Protein AF-A0A7S4PKF8-F1 (afdb_monomer)

Organism: NCBI:txid180227

Structure (mmCIF, N/CA/C/O backbone):
data_AF-A0A7S4PKF8-F1
#
_entry.id   AF-A0A7S4PKF8-F1
#
loop_
_atom_site.group_PDB
_atom_site.id
_atom_site.type_symbol
_atom_site.label_atom_id
_atom_site.label_alt_id
_atom_site.label_comp_id
_atom_site.label_asym_id
_atom_site.label_entity_id
_atom_site.label_seq_id
_atom_site.pdbx_PDB_ins_code
_atom_site.Cartn_x
_atom_site.Cartn_y
_atom_site.Cartn_z
_atom_site.occupancy
_atom_site.B_iso_or_equiv
_atom_site.auth_seq_id
_atom_site.auth_comp_id
_atom_site.auth_asym_id
_atom_site.auth_atom_id
_atom_site.pdbx_PDB_model_num
ATOM 1 N N . ASP A 1 1 ? 16.180 14.930 3.483 1.00 62.41 1 ASP A N 1
ATOM 2 C CA . ASP A 1 1 ? 16.101 14.355 4.836 1.00 62.41 1 ASP A CA 1
ATOM 3 C C . ASP A 1 1 ? 14.823 14.693 5.573 1.00 62.41 1 ASP A C 1
ATOM 5 O O . ASP A 1 1 ? 14.009 13.795 5.705 1.00 62.41 1 ASP A O 1
ATOM 9 N N . TYR A 1 2 ? 14.577 15.943 5.975 1.00 65.25 2 TYR A N 1
ATOM 10 C CA . TYR A 1 2 ? 13.388 16.282 6.779 1.00 65.25 2 TYR A CA 1
ATOM 11 C C . TYR A 1 2 ? 12.045 15.892 6.128 1.00 65.25 2 TYR A C 1
ATOM 13 O O . TYR A 1 2 ? 11.176 15.323 6.783 1.00 65.25 2 TYR A O 1
ATOM 21 N N . ASP A 1 3 ? 11.897 16.124 4.821 1.00 76.06 3 ASP A N 1
ATOM 22 C CA . ASP A 1 3 ? 10.663 15.783 4.098 1.00 76.06 3 ASP A CA 1
ATOM 23 C C . ASP A 1 3 ? 10.449 14.265 3.973 1.00 76.06 3 ASP A C 1
ATOM 25 O O . ASP A 1 3 ? 9.316 13.791 3.976 1.00 76.06 3 ASP A O 1
ATOM 29 N N . GLN A 1 4 ? 11.532 13.484 3.914 1.00 77.50 4 GLN A N 1
ATOM 30 C CA . GLN A 1 4 ? 11.460 12.026 3.813 1.00 77.50 4 GLN A CA 1
ATOM 31 C C . GLN A 1 4 ? 11.075 11.391 5.154 1.00 77.50 4 GLN A C 1
ATOM 33 O O . GLN A 1 4 ? 10.201 10.529 5.191 1.00 77.50 4 GLN A O 1
ATOM 38 N N . GLU A 1 5 ? 11.642 11.882 6.259 1.00 82.88 5 GLU A N 1
ATOM 39 C CA . GLU A 1 5 ? 11.268 11.463 7.616 1.00 82.88 5 GLU A CA 1
ATOM 40 C C . GLU A 1 5 ? 9.790 11.774 7.920 1.00 82.88 5 GLU A C 1
ATOM 42 O O . GLU A 1 5 ? 9.074 10.962 8.511 1.00 82.88 5 GLU A O 1
ATOM 47 N N . MET A 1 6 ? 9.298 12.933 7.467 1.00 79.56 6 MET A N 1
ATOM 48 C CA . MET A 1 6 ? 7.886 13.296 7.603 1.00 79.56 6 MET A CA 1
ATOM 49 C C . MET A 1 6 ? 6.966 12.373 6.796 1.00 79.56 6 MET A C 1
ATOM 51 O O . MET A 1 6 ? 5.952 11.920 7.329 1.00 79.56 6 MET A O 1
ATOM 55 N N . MET A 1 7 ? 7.330 12.036 5.555 1.00 79.19 7 MET A N 1
ATOM 56 C CA . MET A 1 7 ? 6.561 11.094 4.734 1.00 79.19 7 MET A CA 1
ATOM 57 C C . MET A 1 7 ? 6.523 9.685 5.341 1.00 79.19 7 MET A C 1
ATOM 59 O O . MET A 1 7 ? 5.457 9.073 5.388 1.00 79.19 7 MET A O 1
ATOM 63 N N . GLU A 1 8 ? 7.642 9.179 5.863 1.00 84.19 8 GLU A N 1
ATOM 64 C CA . GLU A 1 8 ? 7.681 7.873 6.539 1.00 84.19 8 GLU A CA 1
ATOM 65 C C . GLU A 1 8 ? 6.794 7.846 7.787 1.00 84.19 8 GLU A C 1
ATOM 67 O O . GLU A 1 8 ? 6.072 6.875 8.032 1.00 84.19 8 GLU A O 1
ATOM 72 N N . LYS A 1 9 ? 6.789 8.935 8.561 1.00 88.25 9 LYS A N 1
ATOM 73 C CA . LYS A 1 9 ? 5.934 9.064 9.740 1.00 88.25 9 LYS A CA 1
ATOM 74 C C . LYS A 1 9 ? 4.448 9.102 9.376 1.00 88.25 9 LYS A C 1
ATOM 76 O O . LYS A 1 9 ? 3.648 8.448 10.049 1.00 88.25 9 LYS A O 1
ATOM 81 N N . GLU A 1 10 ? 4.068 9.851 8.340 1.00 88.44 10 GLU A N 1
ATOM 82 C CA . GLU A 1 10 ? 2.683 9.897 7.850 1.00 88.44 10 GLU A CA 1
ATOM 83 C C . GLU A 1 10 ? 2.232 8.529 7.319 1.00 88.44 10 GLU A C 1
ATOM 85 O O . GLU A 1 10 ? 1.174 8.037 7.721 1.00 88.44 10 GLU A O 1
ATOM 90 N N . GLY A 1 11 ? 3.061 7.870 6.503 1.00 88.88 11 GLY A N 1
ATOM 91 C CA . GLY A 1 11 ? 2.795 6.522 5.998 1.00 88.88 11 GLY A CA 1
ATOM 92 C C . GLY A 1 11 ? 2.641 5.493 7.122 1.00 88.88 11 GLY A C 1
ATOM 93 O O . GLY A 1 11 ? 1.665 4.740 7.152 1.00 88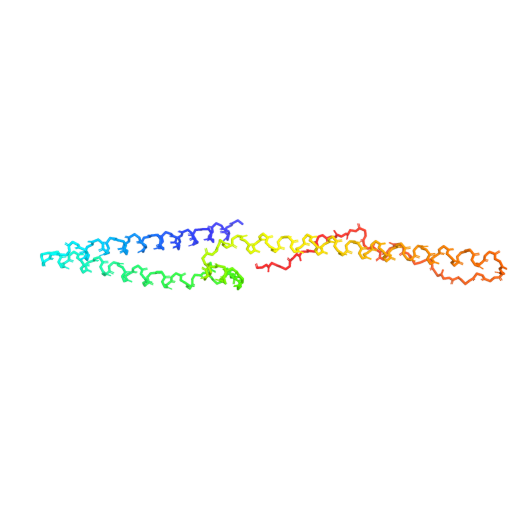.88 11 GLY A O 1
ATOM 94 N N . GLY A 1 12 ? 3.538 5.516 8.113 1.00 91.44 12 GLY A N 1
ATOM 95 C CA . GLY A 1 12 ? 3.454 4.652 9.291 1.00 91.44 12 GLY A CA 1
ATOM 96 C C . GLY A 1 12 ? 2.198 4.905 10.132 1.00 91.44 12 GLY A C 1
ATOM 97 O O . GLY A 1 12 ? 1.576 3.964 10.627 1.00 91.44 12 GLY A O 1
ATOM 98 N N . ALA A 1 13 ? 1.765 6.162 10.265 1.00 92.56 13 ALA A N 1
ATOM 99 C CA . ALA A 1 13 ? 0.527 6.495 10.964 1.00 92.56 13 ALA A CA 1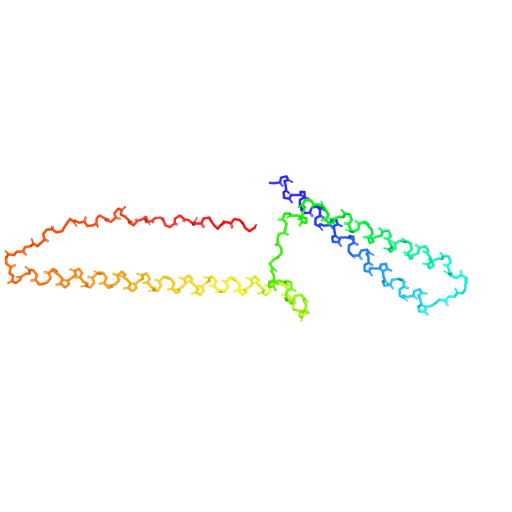
ATOM 100 C C . ALA A 1 13 ? -0.711 5.927 10.247 1.00 92.56 13 ALA A C 1
ATOM 102 O O . ALA A 1 13 ? -1.598 5.386 10.910 1.00 92.56 13 ALA A O 1
ATOM 103 N N . ILE A 1 14 ? -0.759 6.011 8.913 1.00 93.44 14 ILE A N 1
ATOM 104 C CA . ILE A 1 14 ? -1.837 5.424 8.102 1.00 93.44 14 ILE A CA 1
ATOM 105 C C . ILE A 1 14 ? -1.847 3.901 8.259 1.00 93.44 14 ILE A C 1
ATOM 107 O O . ILE A 1 14 ? -2.897 3.321 8.531 1.00 93.44 14 ILE A O 1
ATOM 111 N N . GLN A 1 15 ? -0.683 3.254 8.162 1.00 92.81 15 GLN A N 1
ATOM 112 C CA . GLN A 1 15 ? -0.560 1.805 8.328 1.00 92.81 15 GLN A CA 1
ATOM 113 C C . GLN A 1 15 ? -1.05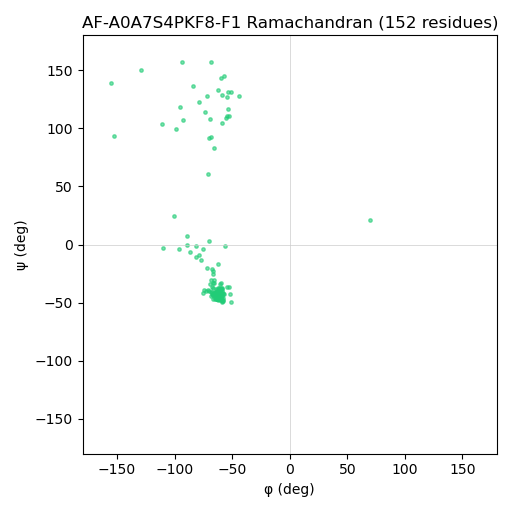2 1.344 9.706 1.00 92.81 15 GLN A C 1
ATOM 115 O O . GLN A 1 15 ? -1.819 0.384 9.798 1.00 92.81 15 GLN A O 1
ATOM 120 N N . ASN A 1 16 ? -0.671 2.053 10.771 1.00 95.19 16 ASN A N 1
ATOM 121 C CA . ASN A 1 16 ? -1.140 1.765 12.125 1.00 95.19 16 ASN A CA 1
ATOM 122 C C . ASN A 1 16 ? -2.659 1.935 12.248 1.00 95.19 16 ASN A C 1
ATOM 124 O O . ASN A 1 16 ? -3.317 1.112 12.878 1.00 95.19 16 ASN A O 1
ATOM 128 N N . GLN A 1 17 ? -3.230 2.969 11.624 1.00 95.19 17 GLN A N 1
ATOM 129 C CA . GLN A 1 17 ? -4.674 3.198 11.640 1.00 95.19 17 GLN A CA 1
ATOM 130 C C . GLN A 1 17 ? -5.438 2.088 10.900 1.00 95.19 17 GLN A C 1
ATOM 132 O O . GLN A 1 17 ? -6.450 1.610 11.412 1.00 95.19 17 GLN A O 1
ATOM 137 N N . ILE A 1 18 ? -4.941 1.635 9.742 1.00 95.69 18 ILE A N 1
ATOM 138 C CA . ILE A 1 18 ? -5.500 0.486 9.009 1.00 95.69 18 ILE A CA 1
ATOM 139 C C . ILE A 1 18 ? -5.400 -0.789 9.858 1.00 95.69 18 ILE A C 1
ATOM 141 O O . ILE A 1 18 ? -6.376 -1.528 9.967 1.00 95.69 18 ILE A O 1
ATOM 145 N N . GLY A 1 19 ? -4.256 -1.030 10.505 1.00 95.50 19 GLY A N 1
ATOM 146 C CA . GLY A 1 19 ? -4.062 -2.175 11.397 1.00 95.50 19 GLY A CA 1
ATOM 147 C C . GLY A 1 19 ? -5.067 -2.197 12.552 1.00 95.50 19 GLY A C 1
ATOM 148 O O . GLY A 1 19 ? -5.736 -3.207 12.765 1.00 95.50 19 GLY A O 1
ATOM 149 N N . SER A 1 20 ? -5.244 -1.066 13.242 1.00 94.75 20 SER A N 1
ATOM 150 C CA . SER A 1 20 ? -6.250 -0.920 14.303 1.00 94.75 20 SER A CA 1
ATOM 151 C C . SER A 1 20 ? -7.671 -1.167 13.798 1.00 94.75 20 SER A C 1
ATOM 153 O O . SER A 1 20 ? -8.470 -1.784 14.495 1.00 94.75 20 SER A O 1
ATOM 155 N N . LEU A 1 21 ? -7.987 -0.728 12.577 1.00 96.38 21 LEU A N 1
ATOM 156 C CA . LEU A 1 21 ? -9.302 -0.923 11.974 1.00 96.38 21 LEU A CA 1
ATOM 157 C C . LEU A 1 21 ? -9.593 -2.399 11.669 1.00 96.38 21 LEU A C 1
ATOM 159 O O . LEU A 1 21 ? -10.690 -2.876 11.948 1.00 96.38 21 LEU A O 1
ATOM 163 N N . VAL A 1 22 ? -8.607 -3.131 11.143 1.00 96.56 22 VAL A N 1
ATOM 164 C CA . VAL A 1 22 ? -8.719 -4.578 10.893 1.00 96.56 22 VAL A CA 1
ATOM 165 C C . VAL A 1 22 ? -8.885 -5.351 12.203 1.00 96.56 22 VAL A C 1
ATOM 167 O O . VAL A 1 22 ? -9.738 -6.233 12.287 1.00 96.56 22 VAL A O 1
ATOM 170 N N . LEU A 1 23 ? -8.112 -5.007 13.237 1.00 95.44 23 LEU A N 1
ATOM 171 C CA . LEU A 1 23 ? -8.230 -5.632 14.558 1.00 95.44 23 LEU A CA 1
ATOM 172 C C . LEU A 1 23 ? -9.604 -5.379 15.181 1.00 95.44 23 LEU A C 1
ATOM 174 O O . LEU A 1 23 ? -10.257 -6.316 15.632 1.00 95.44 23 LEU A O 1
ATOM 178 N N . ASN A 1 24 ? -10.068 -4.131 15.150 1.00 95.12 24 ASN A N 1
ATOM 179 C CA . ASN A 1 24 ? -11.368 -3.758 15.689 1.00 95.12 24 ASN A CA 1
ATOM 180 C C . ASN A 1 24 ? -12.522 -4.441 14.929 1.00 95.12 24 ASN A C 1
ATOM 182 O O . ASN A 1 24 ? -13.459 -4.922 15.560 1.00 95.12 24 ASN A O 1
ATOM 186 N N . LEU A 1 25 ? -12.423 -4.583 13.599 1.00 96.06 25 LEU A N 1
ATOM 187 C CA . LEU A 1 25 ? -13.384 -5.357 12.805 1.00 96.06 25 LEU A CA 1
ATOM 188 C C . LEU A 1 25 ? -13.421 -6.834 13.222 1.00 96.06 25 LEU A C 1
ATOM 190 O O . LEU A 1 25 ? -14.499 -7.416 13.329 1.00 96.06 25 LEU A O 1
ATOM 194 N N . ASN A 1 26 ? -12.256 -7.436 13.470 1.00 94.94 26 ASN A N 1
ATOM 195 C CA . ASN A 1 26 ? -12.165 -8.819 13.929 1.00 94.94 26 ASN A CA 1
ATOM 196 C C . ASN A 1 26 ? -12.793 -8.995 15.323 1.00 94.94 26 ASN A C 1
ATOM 198 O O . ASN A 1 26 ? -13.573 -9.918 15.531 1.00 94.94 26 ASN A O 1
ATOM 202 N N . GLU A 1 27 ? -12.526 -8.076 16.256 1.00 92.94 27 GLU A N 1
ATOM 203 C CA . GLU A 1 27 ? -13.171 -8.071 17.578 1.00 92.94 27 GLU A CA 1
ATOM 204 C C . GLU A 1 27 ? -14.691 -7.890 17.480 1.00 92.94 27 GLU A C 1
ATOM 206 O O . GLU A 1 27 ? -15.446 -8.540 18.205 1.00 92.94 27 GLU A O 1
ATOM 211 N N . LEU A 1 28 ? -15.159 -7.025 16.575 1.00 94.81 28 LEU A N 1
ATOM 212 C CA . LEU A 1 28 ? -16.584 -6.833 16.333 1.00 94.81 28 LEU A CA 1
ATOM 213 C C . LEU A 1 28 ? -17.230 -8.125 15.819 1.00 94.81 28 LEU A C 1
ATOM 215 O O . LEU A 1 28 ? -18.306 -8.482 16.290 1.00 94.81 28 LEU A O 1
ATOM 219 N N . MET A 1 29 ? -16.565 -8.845 14.911 1.00 95.06 29 MET A N 1
ATOM 220 C CA . MET A 1 29 ? -17.035 -10.138 14.408 1.00 95.06 29 MET A CA 1
ATOM 221 C C . MET A 1 29 ? -17.172 -11.160 15.544 1.00 95.06 29 MET A C 1
ATOM 223 O O . MET A 1 29 ? -18.239 -11.751 15.687 1.00 95.06 29 MET A O 1
ATOM 227 N N . THR A 1 30 ? -16.170 -11.280 16.421 1.00 92.25 30 THR A N 1
ATOM 228 C CA . THR A 1 30 ? -16.247 -12.144 17.614 1.00 92.25 30 THR A CA 1
ATOM 229 C C . THR A 1 30 ? -17.396 -11.740 18.548 1.00 92.25 30 THR A C 1
ATOM 231 O O . THR A 1 30 ? -18.142 -12.592 19.020 1.00 92.25 30 THR A O 1
ATOM 234 N N . ASN A 1 31 ? -17.608 -10.440 18.782 1.00 90.06 31 ASN A N 1
ATOM 235 C CA . ASN A 1 31 ? -18.710 -9.966 19.629 1.00 90.06 31 ASN A CA 1
ATOM 236 C C . ASN A 1 31 ? -20.098 -10.255 19.038 1.00 90.06 31 ASN A C 1
ATOM 238 O O . ASN A 1 31 ? -21.057 -10.406 19.794 1.00 90.06 31 ASN A O 1
ATOM 242 N N . VAL A 1 32 ? -20.222 -10.286 17.707 1.00 94.56 32 VAL A N 1
ATOM 243 C CA . VAL A 1 32 ? -21.465 -10.675 17.022 1.00 94.56 32 VAL A CA 1
ATOM 244 C C . VAL A 1 32 ? -21.699 -12.179 17.144 1.00 94.56 32 VAL A C 1
ATOM 246 O O . VAL A 1 32 ? -22.835 -12.591 17.367 1.00 94.56 32 VAL A O 1
ATOM 249 N N . GLU A 1 33 ? -20.646 -12.988 17.022 1.00 94.38 33 GLU A N 1
ATOM 250 C CA . GLU A 1 33 ? -20.722 -14.446 17.176 1.00 94.38 33 GLU A CA 1
ATOM 251 C C . GLU A 1 33 ? -21.154 -14.853 18.596 1.00 94.38 33 GLU A C 1
ATOM 253 O O . GLU A 1 33 ? -22.034 -15.702 18.744 1.00 94.38 33 GLU A O 1
ATOM 258 N N . ASP A 1 34 ? -20.624 -14.183 19.624 1.00 92.38 34 ASP A N 1
ATOM 259 C CA . ASP A 1 34 ? -20.900 -14.466 21.042 1.00 92.38 34 ASP A CA 1
ATOM 260 C C . ASP A 1 34 ? -21.920 -13.499 21.676 1.00 92.38 34 ASP A C 1
ATOM 262 O O . ASP A 1 34 ? -21.930 -13.274 22.893 1.00 92.38 34 ASP A O 1
ATOM 266 N N . PHE A 1 35 ? -22.792 -12.891 20.868 1.00 94.12 35 PHE A N 1
ATOM 267 C CA . PHE A 1 35 ? -23.669 -11.823 21.341 1.00 94.12 35 PHE A CA 1
ATOM 268 C C . PHE A 1 35 ? -24.638 -12.285 22.445 1.00 94.12 35 PHE A C 1
ATOM 270 O O . PHE A 1 35 ? -25.337 -13.292 22.316 1.00 94.12 35 PHE A O 1
ATOM 277 N N . GLN A 1 36 ? -24.737 -11.494 23.517 1.00 92.88 36 GLN A N 1
ATOM 278 C CA . GLN A 1 36 ? -25.690 -11.673 24.612 1.00 92.88 36 GLN A CA 1
ATOM 279 C C . GLN A 1 36 ? -26.427 -10.347 24.867 1.00 92.88 36 GLN A C 1
ATOM 281 O O . GLN A 1 36 ? -25.837 -9.283 24.689 1.00 92.88 36 GLN A O 1
ATOM 286 N N . PRO A 1 37 ? -27.685 -10.353 25.344 1.00 91.94 37 PRO A N 1
ATOM 287 C CA . PRO A 1 37 ? -28.424 -9.114 25.613 1.00 91.94 37 PRO A CA 1
ATOM 288 C C . PRO A 1 37 ? -27.680 -8.142 26.545 1.00 91.94 37 PRO A C 1
ATOM 290 O O . PRO A 1 37 ? -27.700 -6.931 26.329 1.00 91.94 37 PRO A O 1
ATOM 293 N N . ASP A 1 38 ? -26.961 -8.678 27.533 1.00 93.69 38 ASP A N 1
ATOM 294 C CA . ASP A 1 38 ? -26.187 -7.890 28.496 1.00 93.69 38 ASP A CA 1
ATOM 295 C C . ASP A 1 38 ? -24.920 -7.258 27.881 1.00 93.69 38 ASP A C 1
ATOM 297 O O . ASP A 1 38 ? -24.400 -6.276 28.414 1.00 93.69 38 ASP A O 1
ATOM 301 N N . SER A 1 39 ? -24.424 -7.770 26.745 1.00 91.12 39 SER A N 1
ATOM 302 C CA . SER A 1 39 ? -23.223 -7.257 26.069 1.00 91.12 39 SER A CA 1
ATOM 303 C C . SER A 1 39 ? -23.504 -6.144 25.050 1.00 91.12 39 SER A C 1
ATOM 305 O O . SER A 1 39 ? -22.560 -5.575 24.500 1.00 91.12 39 SER A O 1
ATOM 307 N N . GLN A 1 40 ? -24.769 -5.744 24.852 1.00 93.06 40 GLN A N 1
ATOM 308 C CA . GLN A 1 40 ? -25.169 -4.697 23.897 1.00 93.06 40 GLN A CA 1
ATOM 309 C C . GLN A 1 40 ? -24.386 -3.386 24.064 1.00 93.06 40 GLN A C 1
ATOM 311 O O . GLN A 1 40 ? -23.984 -2.774 23.076 1.00 93.06 40 GLN A O 1
ATOM 316 N N . ALA A 1 41 ? -24.159 -2.946 25.305 1.00 92.56 41 ALA A N 1
ATOM 317 C CA . ALA A 1 41 ? -23.426 -1.709 25.570 1.00 92.56 41 ALA A CA 1
ATOM 318 C C . ALA A 1 41 ? -21.959 -1.802 25.116 1.00 92.56 41 ALA A C 1
ATOM 320 O O . ALA A 1 41 ? -21.441 -0.866 24.510 1.00 92.56 41 ALA A O 1
ATOM 321 N N . ALA A 1 42 ? -21.307 -2.943 25.364 1.00 89.25 42 ALA A N 1
ATOM 322 C CA . ALA A 1 42 ? -19.936 -3.190 24.928 1.00 89.25 42 ALA A CA 1
ATOM 323 C C . ALA A 1 42 ? -19.843 -3.306 23.398 1.00 89.25 42 ALA A C 1
ATOM 325 O O . ALA A 1 42 ? -18.935 -2.737 22.796 1.00 89.25 42 ALA A O 1
ATOM 326 N N . PHE A 1 43 ? -20.812 -3.975 22.765 1.00 92.62 43 PHE A N 1
ATOM 327 C CA . PHE A 1 43 ? -20.913 -4.057 21.309 1.00 92.62 43 PHE A CA 1
ATOM 328 C C . PHE A 1 43 ? -21.044 -2.668 20.668 1.00 92.62 43 PHE A C 1
ATOM 330 O O . PHE A 1 43 ? -20.278 -2.340 19.765 1.00 92.62 43 PHE A O 1
ATOM 337 N N . ASN A 1 44 ? -21.955 -1.829 21.172 1.00 93.69 44 ASN A N 1
ATOM 338 C CA . ASN A 1 44 ? -22.140 -0.469 20.660 1.00 93.69 44 ASN A CA 1
ATOM 339 C C . ASN A 1 44 ? -20.867 0.369 20.816 1.00 93.69 44 ASN A C 1
ATOM 341 O O . ASN A 1 44 ? -20.460 1.022 19.865 1.00 93.69 44 ASN A O 1
ATOM 345 N N . ALA A 1 45 ? -20.187 0.289 21.965 1.00 92.38 45 ALA A N 1
ATOM 346 C CA . ALA A 1 45 ? -18.928 1.003 22.169 1.00 92.38 45 ALA A CA 1
ATOM 347 C C . ALA A 1 45 ? -17.846 0.591 21.151 1.00 92.38 45 ALA A C 1
ATOM 349 O O . ALA A 1 45 ? -17.098 1.440 20.669 1.00 92.38 45 ALA A O 1
ATOM 350 N N . ARG A 1 46 ? -17.775 -0.698 20.786 1.00 92.88 46 ARG A N 1
ATOM 351 C CA . ARG A 1 46 ? -16.854 -1.184 19.745 1.00 92.88 46 ARG A CA 1
ATOM 352 C C . ARG A 1 46 ? -17.259 -0.750 18.343 1.00 92.88 46 ARG A C 1
ATOM 354 O O . ARG A 1 46 ? -16.390 -0.396 17.555 1.00 92.88 46 ARG A O 1
ATOM 361 N N . LEU A 1 47 ? -18.554 -0.743 18.043 1.00 95.06 47 LEU A N 1
ATOM 362 C CA . LEU A 1 47 ? -19.081 -0.225 16.784 1.00 95.06 47 LEU A CA 1
ATOM 363 C C . LEU A 1 47 ? -18.762 1.273 16.628 1.00 95.06 47 LEU A C 1
ATOM 365 O O . LEU A 1 47 ? -18.301 1.698 15.572 1.00 95.06 47 LEU A O 1
ATOM 369 N N . ASP A 1 48 ? -18.949 2.059 17.687 1.00 94.94 48 ASP A N 1
ATOM 370 C CA . ASP A 1 48 ? -18.616 3.484 17.702 1.00 94.94 48 ASP A CA 1
ATOM 371 C C . ASP A 1 48 ? -17.106 3.695 17.509 1.00 94.94 48 ASP A C 1
ATOM 373 O O . ASP A 1 48 ? -16.681 4.564 16.750 1.00 94.94 48 ASP A O 1
ATOM 377 N N . GLU A 1 49 ? -16.265 2.872 18.143 1.00 94.50 49 GLU A N 1
ATOM 378 C CA . GLU A 1 49 ? -14.814 2.873 17.921 1.00 94.50 49 GLU A CA 1
ATOM 379 C C . GLU A 1 49 ? -14.451 2.552 16.461 1.00 94.50 49 GLU A C 1
ATOM 381 O O . GLU A 1 49 ? -13.604 3.232 15.876 1.00 94.50 49 GLU A O 1
ATOM 386 N N . TYR A 1 50 ? -15.118 1.571 15.843 1.00 95.06 50 TYR A N 1
ATOM 387 C CA . TYR A 1 50 ? -14.947 1.243 14.426 1.00 95.06 50 TYR A CA 1
ATOM 388 C C . TYR A 1 50 ? -15.270 2.440 13.522 1.00 95.06 50 TYR A C 1
ATOM 390 O O . TYR A 1 50 ? -14.472 2.796 12.651 1.00 95.06 50 TYR A O 1
ATOM 398 N N . MET A 1 51 ? -16.414 3.097 13.754 1.00 95.56 51 MET A N 1
ATOM 399 C CA . MET A 1 51 ? -16.832 4.280 12.994 1.00 95.56 51 MET A CA 1
ATOM 400 C C . MET A 1 51 ? -15.840 5.435 13.161 1.00 95.56 51 MET A C 1
ATOM 402 O O . MET A 1 51 ? -15.394 6.006 12.167 1.00 95.56 51 MET A O 1
ATOM 406 N N . ASN A 1 52 ? -15.411 5.717 14.394 1.00 94.81 52 ASN A N 1
ATOM 407 C CA . ASN A 1 52 ? -14.391 6.731 14.669 1.00 94.81 52 ASN A CA 1
ATOM 408 C C . ASN A 1 52 ? -13.069 6.419 13.947 1.00 94.81 52 ASN A C 1
ATOM 410 O O . ASN A 1 52 ? -12.404 7.317 13.425 1.00 94.81 52 ASN A O 1
ATOM 414 N N . ASN A 1 53 ? -12.682 5.141 13.880 1.00 93.88 53 ASN A N 1
ATOM 415 C CA . ASN A 1 53 ? -11.480 4.722 13.167 1.00 93.88 53 ASN A CA 1
ATOM 416 C C . ASN A 1 53 ? -11.599 4.901 11.647 1.00 93.88 53 ASN A C 1
ATOM 418 O O . ASN A 1 53 ? -10.604 5.288 11.024 1.00 93.88 53 ASN A O 1
ATOM 422 N N . LEU A 1 54 ? -12.781 4.664 11.065 1.00 95.44 54 LEU A N 1
ATOM 423 C CA . LEU A 1 54 ? -13.073 4.938 9.653 1.00 95.44 54 LEU A CA 1
ATOM 424 C C . LEU A 1 54 ? -13.023 6.435 9.344 1.00 95.44 54 LEU A C 1
ATOM 426 O O . LEU A 1 54 ? -12.381 6.834 8.374 1.00 95.44 54 LEU A O 1
ATOM 430 N N . GLU A 1 55 ? -13.652 7.271 10.172 1.00 94.88 55 GLU A N 1
ATOM 431 C CA . GLU A 1 55 ? -13.632 8.728 10.001 1.00 94.88 55 GLU A CA 1
ATOM 432 C C . GLU A 1 55 ? -12.208 9.279 10.088 1.00 94.88 55 GLU A C 1
ATOM 434 O O . GLU A 1 55 ? -11.773 10.063 9.239 1.00 94.88 55 GLU A O 1
ATOM 439 N N . LYS A 1 56 ? -11.436 8.801 11.069 1.00 93.44 56 LYS A N 1
ATOM 440 C CA . LYS A 1 56 ? -10.027 9.157 11.20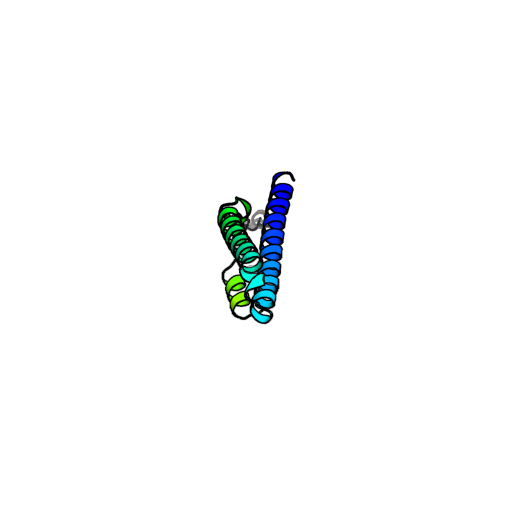8 1.00 93.44 56 LYS A CA 1
ATOM 441 C C . LYS A 1 56 ? -9.228 8.741 9.975 1.00 93.44 56 LYS A C 1
ATOM 443 O O . LYS A 1 56 ? -8.516 9.579 9.428 1.00 93.44 56 LYS A O 1
ATOM 448 N N . LEU A 1 57 ? -9.381 7.507 9.489 1.00 93.31 57 LEU A N 1
ATOM 449 C CA . LEU A 1 57 ? -8.704 7.048 8.271 1.00 93.31 57 LEU A CA 1
ATOM 450 C C . LEU A 1 57 ? -9.101 7.892 7.048 1.00 93.31 57 LEU A C 1
ATOM 452 O O . LEU A 1 57 ? -8.237 8.285 6.268 1.00 93.31 57 LEU A O 1
ATOM 456 N N . SER A 1 58 ? -10.383 8.246 6.921 1.00 92.62 58 SER A N 1
ATOM 457 C CA . SER A 1 58 ? -10.870 9.131 5.861 1.00 92.62 58 SER A CA 1
ATOM 458 C C . SER A 1 58 ? -10.205 10.506 5.925 1.00 92.62 58 SER A C 1
ATOM 460 O O . SER A 1 58 ? -9.784 11.022 4.892 1.00 92.62 58 SER A O 1
ATOM 462 N N . SER A 1 59 ? -10.047 11.097 7.113 1.00 91.81 59 SER A N 1
ATOM 463 C CA . SER A 1 59 ? -9.339 12.378 7.262 1.00 91.81 59 SER A CA 1
ATOM 464 C C . SER A 1 59 ? -7.843 12.281 6.935 1.00 91.81 59 SER A C 1
ATOM 466 O O . SER A 1 59 ? -7.233 13.254 6.502 1.00 91.81 59 SER A O 1
ATOM 468 N N . MET A 1 60 ? -7.242 11.096 7.076 1.00 90.00 60 MET A N 1
ATOM 469 C CA . MET A 1 60 ? -5.841 10.865 6.716 1.00 90.00 60 MET A CA 1
ATOM 470 C C . MET A 1 60 ? -5.634 10.725 5.201 1.00 90.00 60 MET A C 1
ATOM 472 O O . MET A 1 60 ? -4.501 10.831 4.741 1.00 90.00 60 MET A O 1
ATOM 476 N N . SER A 1 61 ? -6.698 10.547 4.407 1.00 83.81 61 SER A N 1
ATOM 477 C CA . SER A 1 61 ? -6.603 10.526 2.937 1.00 83.81 61 SER A CA 1
ATOM 478 C C . SER A 1 61 ? -6.227 11.886 2.335 1.00 83.81 61 SER A C 1
ATOM 480 O O . SER A 1 61 ? -5.699 11.945 1.229 1.00 83.81 61 SER A O 1
ATOM 482 N N . THR A 1 62 ? -6.449 12.980 3.072 1.00 84.50 62 THR A N 1
ATOM 483 C CA . THR A 1 62 ? -6.102 14.345 2.646 1.00 84.50 62 THR A CA 1
ATOM 484 C C . THR A 1 62 ? -4.686 14.770 3.050 1.00 84.50 62 THR A C 1
ATOM 486 O O . THR A 1 62 ? -4.339 15.942 2.913 1.00 84.50 62 THR A O 1
ATOM 489 N N . THR A 1 63 ? -3.876 13.857 3.597 1.00 84.00 63 THR A N 1
ATOM 490 C CA . THR A 1 63 ? -2.477 14.139 3.957 1.00 84.00 63 THR A CA 1
ATOM 491 C C . THR A 1 63 ? -1.616 14.366 2.719 1.00 84.00 63 THR A C 1
ATOM 493 O O . THR A 1 63 ? -1.929 13.903 1.618 1.00 84.00 63 THR A O 1
ATOM 496 N N . GLN A 1 64 ? -0.501 15.077 2.908 1.00 79.25 64 GLN A N 1
ATOM 497 C CA . GLN A 1 64 ? 0.460 15.316 1.834 1.00 79.25 64 GLN A CA 1
ATOM 498 C C . GLN A 1 64 ? 1.052 14.002 1.324 1.00 79.25 64 GLN A C 1
ATOM 500 O O . GLN A 1 64 ? 1.172 13.844 0.114 1.00 79.25 64 GLN A O 1
ATOM 505 N N . PHE A 1 65 ? 1.320 13.031 2.204 1.00 83.75 65 PHE A N 1
ATOM 506 C CA . PHE A 1 65 ? 1.766 11.696 1.808 1.00 83.75 65 PHE A CA 1
ATOM 507 C C . PHE A 1 65 ? 0.865 11.042 0.746 1.00 83.75 65 PHE A C 1
ATOM 509 O O . PHE A 1 65 ? 1.361 10.581 -0.282 1.00 83.75 65 PHE A O 1
ATOM 516 N N . CYS A 1 66 ? -0.458 11.040 0.952 1.00 82.81 66 CYS A N 1
ATOM 517 C CA . CYS A 1 66 ? -1.407 10.450 0.000 1.00 82.81 66 CYS A CA 1
ATOM 518 C C . CYS A 1 66 ? -1.467 11.220 -1.327 1.00 82.81 66 CYS A C 1
ATOM 520 O O . CYS A 1 66 ? -1.672 10.614 -2.373 1.00 82.81 66 CYS A O 1
ATOM 522 N N . TYR A 1 67 ? -1.285 12.543 -1.296 1.00 81.62 67 TYR A N 1
ATOM 523 C CA . TYR A 1 67 ? -1.289 13.371 -2.504 1.00 81.62 67 TYR A CA 1
ATOM 524 C C . TYR A 1 67 ? -0.004 13.218 -3.328 1.00 81.62 67 TYR A C 1
ATOM 526 O O . TYR A 1 67 ? -0.055 13.171 -4.554 1.00 81.62 67 TYR A O 1
ATOM 534 N N . ASN A 1 68 ? 1.144 13.124 -2.655 1.00 82.62 68 ASN A N 1
ATOM 535 C CA . ASN A 1 68 ? 2.452 13.019 -3.299 1.00 82.62 68 ASN A CA 1
ATOM 536 C C . ASN A 1 68 ? 2.789 11.590 -3.751 1.00 82.62 68 ASN A C 1
ATOM 538 O O . ASN A 1 68 ? 3.759 11.394 -4.475 1.00 82.62 68 ASN A O 1
ATOM 542 N N . THR A 1 69 ? 2.004 10.592 -3.335 1.00 82.50 69 THR A N 1
ATOM 543 C CA . THR A 1 69 ? 2.203 9.192 -3.723 1.00 82.50 69 THR A CA 1
ATOM 544 C C . THR A 1 69 ? 1.268 8.827 -4.872 1.00 82.50 69 THR A C 1
ATOM 546 O O . THR A 1 69 ? 0.098 8.502 -4.667 1.00 82.50 69 THR A O 1
ATOM 549 N N . ALA A 1 70 ? 1.783 8.834 -6.100 1.00 85.25 70 ALA A N 1
ATOM 550 C CA . ALA A 1 70 ? 1.048 8.322 -7.250 1.00 85.25 70 ALA A CA 1
ATOM 551 C C . ALA A 1 70 ? 1.119 6.787 -7.290 1.00 85.25 70 ALA A C 1
ATOM 553 O O . ALA A 1 70 ? 2.199 6.204 -7.363 1.00 85.25 70 ALA A O 1
ATOM 554 N N . ILE A 1 71 ? -0.038 6.117 -7.278 1.00 89.69 71 ILE A N 1
ATOM 555 C CA . ILE A 1 71 ? -0.110 4.656 -7.418 1.00 89.69 71 ILE A CA 1
ATOM 556 C C . ILE A 1 71 ? -0.367 4.307 -8.892 1.00 89.69 71 ILE A C 1
ATOM 558 O O . ILE A 1 71 ? -1.420 4.671 -9.428 1.00 89.69 71 ILE A O 1
ATOM 562 N N . PRO A 1 72 ? 0.545 3.585 -9.572 1.00 92.75 72 PRO A N 1
ATOM 563 C CA . PRO A 1 72 ? 0.329 3.151 -10.947 1.00 92.75 72 PRO A CA 1
ATOM 564 C C . PRO A 1 72 ? -0.909 2.257 -11.081 1.00 92.75 72 PRO A C 1
ATOM 566 O O . PRO A 1 72 ? -1.178 1.401 -10.237 1.00 92.75 72 PRO A O 1
ATOM 569 N N . ARG A 1 73 ? -1.642 2.388 -12.192 1.00 91.94 73 ARG A N 1
ATOM 570 C CA . ARG A 1 73 ? -2.856 1.584 -12.434 1.00 91.94 73 ARG A CA 1
ATOM 571 C C . ARG A 1 73 ? -2.593 0.081 -12.463 1.00 91.94 73 ARG A C 1
ATOM 573 O O . ARG A 1 73 ? -3.450 -0.684 -12.036 1.00 91.94 73 ARG A O 1
ATOM 580 N N . ASP A 1 74 ? -1.426 -0.344 -12.938 1.00 92.38 74 ASP A N 1
ATOM 581 C CA . ASP A 1 74 ? -1.073 -1.765 -12.968 1.00 92.38 74 ASP A CA 1
ATOM 582 C C . ASP A 1 74 ? -0.924 -2.348 -11.560 1.00 92.38 74 ASP A C 1
ATOM 584 O O . ASP A 1 74 ? -1.322 -3.489 -11.333 1.00 92.38 74 ASP A O 1
ATOM 588 N N . VAL A 1 75 ? -0.456 -1.550 -10.593 1.00 95.75 75 VAL A N 1
ATOM 589 C CA . VAL A 1 75 ? -0.413 -1.946 -9.179 1.00 95.75 75 VAL A CA 1
ATOM 590 C C . VAL A 1 75 ? -1.826 -2.153 -8.631 1.00 95.75 75 VAL A C 1
ATOM 592 O O . VAL A 1 75 ? -2.076 -3.161 -7.973 1.00 95.75 75 VAL A O 1
ATOM 595 N N . LEU A 1 76 ? -2.765 -1.254 -8.950 1.00 94.38 76 LEU A N 1
ATOM 596 C CA . LEU A 1 76 ? -4.172 -1.401 -8.551 1.00 94.38 76 LEU A CA 1
ATOM 597 C C . LEU A 1 76 ? -4.812 -2.650 -9.172 1.00 94.38 76 LEU A C 1
ATOM 599 O O . LEU A 1 76 ? -5.449 -3.424 -8.466 1.00 94.38 76 LEU A O 1
ATOM 603 N N . ARG A 1 77 ? -4.559 -2.914 -10.460 1.00 95.62 77 ARG A N 1
ATOM 604 C CA . ARG A 1 77 ? -5.042 -4.133 -11.129 1.00 95.62 77 ARG A CA 1
ATOM 605 C C . ARG A 1 77 ? -4.505 -5.402 -10.462 1.00 95.62 77 ARG A C 1
ATOM 607 O O . ARG A 1 77 ? -5.245 -6.365 -10.295 1.00 95.62 77 ARG A O 1
ATOM 614 N N . LEU A 1 78 ? -3.225 -5.421 -10.079 1.00 96.19 78 LEU A N 1
ATOM 615 C CA . LEU A 1 78 ? -2.649 -6.565 -9.367 1.00 96.19 78 LEU A CA 1
ATOM 616 C C . LEU A 1 78 ? -3.326 -6.787 -8.011 1.00 96.19 78 LEU A C 1
ATOM 618 O O . LEU A 1 78 ? -3.592 -7.937 -7.673 1.00 96.19 78 LEU A O 1
ATOM 622 N N . LEU A 1 79 ? -3.632 -5.718 -7.268 1.00 94.94 79 LEU A N 1
ATOM 623 C CA . LEU A 1 79 ? -4.364 -5.813 -6.002 1.00 94.94 79 LEU A CA 1
ATOM 624 C C . LEU A 1 79 ? -5.767 -6.403 -6.199 1.00 94.94 79 LEU A C 1
ATOM 626 O O . LEU A 1 79 ? -6.127 -7.329 -5.475 1.00 94.94 79 LEU A O 1
ATOM 630 N N . ASP A 1 80 ? -6.513 -5.941 -7.206 1.00 95.81 80 ASP A N 1
ATOM 631 C CA . ASP A 1 80 ? -7.850 -6.464 -7.529 1.00 95.81 80 ASP A CA 1
ATOM 632 C C . ASP A 1 80 ? -7.820 -7.959 -7.895 1.00 95.81 80 ASP A C 1
ATOM 634 O O . ASP A 1 80 ? -8.738 -8.717 -7.583 1.00 95.81 80 ASP A O 1
ATOM 638 N N . GLU A 1 81 ? -6.737 -8.408 -8.532 1.00 96.75 81 GLU A N 1
ATOM 639 C CA . GLU A 1 81 ? -6.499 -9.811 -8.884 1.00 96.75 81 GLU A CA 1
ATOM 640 C C . GLU A 1 81 ? -5.945 -10.655 -7.717 1.00 96.75 81 GLU A C 1
ATOM 642 O O . GLU A 1 81 ? -5.687 -11.849 -7.893 1.00 96.75 81 GLU A O 1
ATOM 647 N N . GLY A 1 82 ? -5.714 -10.062 -6.540 1.00 95.25 82 GLY A N 1
ATOM 648 C CA . GLY A 1 82 ? -5.102 -10.733 -5.389 1.00 95.25 82 GLY A CA 1
ATOM 649 C C . GLY A 1 82 ? -3.616 -11.070 -5.578 1.00 95.25 82 GLY A C 1
ATOM 650 O O . GLY A 1 82 ? -3.087 -11.964 -4.916 1.00 95.25 82 GLY A O 1
ATOM 651 N N . LYS A 1 83 ? -2.931 -10.393 -6.504 1.00 95.50 83 LYS A N 1
ATOM 652 C CA . LYS A 1 83 ? -1.499 -10.556 -6.785 1.00 95.50 83 LYS A CA 1
ATOM 653 C C . LYS A 1 83 ? -0.664 -9.554 -5.994 1.00 95.50 83 LYS A C 1
ATOM 655 O O . LYS A 1 83 ? -1.116 -8.479 -5.614 1.00 95.50 83 LYS A O 1
ATOM 660 N N . HIS A 1 84 ? 0.604 -9.899 -5.788 1.00 95.06 84 HIS A N 1
ATOM 661 C CA . HIS A 1 84 ? 1.525 -9.046 -5.048 1.00 95.06 84 HIS A CA 1
ATOM 662 C C . HIS A 1 84 ? 1.911 -7.783 -5.857 1.00 95.06 84 HIS A C 1
ATOM 664 O O . HIS A 1 84 ? 2.398 -7.927 -6.984 1.00 95.06 84 HIS A O 1
ATOM 670 N N . PRO A 1 85 ? 1.782 -6.562 -5.295 1.00 94.19 85 PRO A N 1
ATOM 671 C CA . PRO A 1 85 ? 2.111 -5.294 -5.963 1.00 94.19 85 PRO A CA 1
ATOM 672 C C . PRO A 1 85 ? 3.519 -5.216 -6.557 1.00 94.19 85 PRO A C 1
ATOM 674 O O . PRO A 1 85 ? 3.703 -4.665 -7.641 1.00 94.19 85 PRO A O 1
ATOM 677 N N . SER A 1 86 ? 4.513 -5.811 -5.880 1.00 93.38 86 SER A N 1
ATOM 678 C CA . SER A 1 86 ? 5.921 -5.763 -6.317 1.00 93.38 86 SER A CA 1
ATOM 679 C C . SER A 1 86 ? 6.166 -6.420 -7.672 1.00 93.38 86 SER A C 1
ATOM 681 O O . SER A 1 86 ? 7.196 -6.161 -8.292 1.00 93.38 86 SER A O 1
ATOM 683 N N . LYS A 1 87 ? 5.230 -7.249 -8.154 1.00 94.38 87 LYS A N 1
ATOM 684 C CA . LYS A 1 87 ? 5.313 -7.808 -9.499 1.00 94.38 87 LYS A CA 1
ATOM 685 C C . LYS A 1 87 ? 5.349 -6.698 -10.553 1.00 94.38 87 LYS A C 1
ATOM 687 O O . LYS A 1 87 ? 6.145 -6.796 -11.473 1.00 94.38 87 LYS A O 1
ATOM 692 N N . SER A 1 88 ? 4.566 -5.627 -10.390 1.00 94.75 88 SER A N 1
ATOM 693 C CA . SER A 1 88 ? 4.584 -4.503 -11.337 1.00 94.75 88 SER A CA 1
ATOM 694 C C . SER A 1 88 ? 5.960 -3.844 -11.410 1.00 94.75 88 SER A C 1
ATOM 696 O O . SER A 1 88 ? 6.395 -3.463 -12.490 1.00 94.75 88 SER A O 1
ATOM 698 N N . THR A 1 89 ? 6.645 -3.710 -10.271 1.00 94.94 89 THR A N 1
ATOM 699 C CA . THR A 1 89 ? 8.005 -3.161 -10.218 1.00 94.94 89 THR A CA 1
ATOM 700 C C . THR A 1 89 ? 8.996 -4.086 -10.914 1.00 94.94 89 THR A C 1
ATOM 702 O O . THR A 1 89 ? 9.830 -3.615 -11.678 1.00 94.94 89 THR A O 1
ATOM 705 N N . LEU A 1 90 ? 8.890 -5.397 -10.680 1.00 95.94 90 LEU A N 1
ATOM 706 C CA . LEU A 1 90 ? 9.750 -6.390 -11.321 1.00 95.94 90 LEU A CA 1
ATOM 707 C C . LEU A 1 90 ? 9.554 -6.404 -12.841 1.00 95.94 90 LEU A C 1
ATOM 709 O O . LEU A 1 90 ? 10.537 -6.354 -13.573 1.00 95.94 90 LEU A O 1
ATOM 713 N N . ASP A 1 91 ? 8.303 -6.412 -13.303 1.00 95.00 91 ASP A N 1
ATOM 714 C CA . ASP A 1 91 ? 7.967 -6.403 -14.728 1.00 95.00 91 ASP A CA 1
ATOM 715 C C . ASP A 1 91 ? 8.503 -5.123 -15.407 1.00 95.00 91 ASP A C 1
ATOM 717 O O . ASP A 1 91 ? 9.095 -5.200 -16.480 1.00 95.00 91 ASP A O 1
ATOM 721 N N . ALA A 1 92 ? 8.386 -3.960 -14.752 1.00 94.75 92 ALA A N 1
ATOM 722 C CA . ALA A 1 92 ? 8.908 -2.692 -15.270 1.00 94.75 92 ALA A CA 1
ATOM 723 C C . ALA A 1 92 ? 10.446 -2.654 -15.343 1.00 94.75 92 ALA A C 1
ATOM 725 O O . ALA A 1 92 ? 11.007 -2.100 -16.288 1.00 94.75 92 ALA A O 1
ATOM 726 N N . ILE A 1 93 ? 11.138 -3.244 -14.361 1.00 96.56 93 ILE A N 1
ATOM 727 C CA . ILE A 1 93 ? 12.602 -3.377 -14.393 1.00 96.56 93 ILE A CA 1
ATOM 728 C C . ILE A 1 93 ? 13.013 -4.281 -15.556 1.00 96.56 93 ILE A C 1
ATOM 730 O O . ILE A 1 93 ? 13.886 -3.901 -16.332 1.00 96.56 93 ILE A O 1
ATOM 734 N N . GLN A 1 94 ? 12.348 -5.426 -15.724 1.00 97.00 94 GLN A N 1
ATOM 735 C CA . GLN A 1 94 ? 12.652 -6.350 -16.814 1.00 97.00 94 GLN A CA 1
ATOM 736 C C . GLN A 1 94 ? 12.412 -5.713 -18.188 1.00 97.00 94 GLN A C 1
ATOM 738 O O . GLN A 1 94 ? 13.257 -5.815 -19.073 1.00 97.00 94 GLN A O 1
ATOM 743 N N . GLU A 1 95 ? 11.295 -5.005 -18.367 1.00 96.69 95 GLU A N 1
ATOM 744 C CA . GLU A 1 95 ? 11.000 -4.292 -19.614 1.00 96.69 95 GLU A CA 1
ATOM 745 C C . GLU A 1 95 ? 12.048 -3.209 -19.912 1.00 96.69 95 GLU A C 1
ATOM 747 O O . GLU A 1 95 ? 12.442 -3.022 -21.067 1.00 96.69 95 GLU A O 1
ATOM 752 N N . CYS A 1 96 ? 12.533 -2.516 -18.879 1.00 97.31 96 CYS A N 1
ATOM 753 C CA . CYS A 1 96 ? 13.608 -1.538 -19.007 1.00 97.31 96 CYS A CA 1
ATOM 754 C C . CYS A 1 96 ? 14.912 -2.197 -19.484 1.00 97.31 96 CYS A C 1
ATOM 756 O O . CYS A 1 96 ? 15.537 -1.700 -20.421 1.00 97.31 96 CYS A O 1
ATOM 758 N N . GLU A 1 97 ? 15.291 -3.335 -18.897 1.00 97.62 97 GLU A N 1
ATOM 759 C CA . GLU A 1 97 ? 16.480 -4.097 -19.295 1.00 97.62 97 GLU A CA 1
ATOM 760 C C . GLU A 1 97 ? 16.380 -4.609 -20.739 1.00 97.62 97 GLU A C 1
ATOM 762 O O . GLU A 1 97 ? 17.300 -4.408 -21.537 1.00 97.62 97 GLU A O 1
ATOM 767 N N . ASP A 1 98 ? 15.244 -5.206 -21.103 1.00 97.75 98 ASP A N 1
ATOM 768 C CA . ASP A 1 98 ? 14.993 -5.721 -22.451 1.00 97.75 98 ASP A CA 1
ATOM 769 C C . ASP A 1 98 ? 15.046 -4.588 -23.490 1.00 97.75 98 ASP A C 1
ATOM 771 O O . ASP A 1 98 ? 15.626 -4.727 -24.575 1.00 97.75 98 ASP A O 1
ATOM 775 N N . THR A 1 99 ? 14.474 -3.432 -23.141 1.00 97.38 99 THR A N 1
ATOM 776 C CA . THR A 1 99 ? 14.464 -2.238 -23.987 1.00 97.38 99 THR A CA 1
ATOM 777 C C . THR A 1 99 ? 15.864 -1.644 -24.136 1.00 97.38 99 THR A C 1
ATOM 779 O O . THR A 1 99 ? 16.258 -1.319 -25.259 1.00 97.38 99 THR A O 1
ATOM 782 N N . ASP A 1 100 ? 16.646 -1.538 -23.057 1.00 97.19 100 ASP A N 1
ATOM 783 C CA . ASP A 1 100 ? 18.035 -1.057 -23.105 1.00 97.19 100 ASP A CA 1
ATOM 784 C C . ASP A 1 100 ? 18.901 -1.970 -23.981 1.00 97.19 100 ASP A C 1
ATOM 786 O O . ASP A 1 100 ? 19.601 -1.500 -24.883 1.00 97.19 100 ASP A O 1
ATOM 790 N N . HIS A 1 101 ? 18.790 -3.287 -23.796 1.00 97.12 101 HIS A N 1
ATOM 791 C CA . HIS A 1 101 ? 19.510 -4.262 -24.610 1.00 97.12 101 HIS A CA 1
ATOM 792 C C . HIS A 1 101 ? 19.146 -4.140 -26.100 1.00 97.12 101 HIS A C 1
ATOM 794 O O . HIS A 1 101 ? 20.028 -4.102 -26.966 1.00 97.12 101 HIS A O 1
ATOM 800 N N . ALA A 1 102 ? 17.855 -4.009 -26.422 1.00 95.88 102 ALA A N 1
ATOM 801 C CA . ALA A 1 102 ? 17.398 -3.811 -27.795 1.00 95.88 102 ALA A CA 1
ATOM 802 C C . ALA A 1 102 ? 17.904 -2.490 -28.405 1.00 95.88 102 ALA A C 1
ATOM 804 O O . ALA A 1 102 ? 18.279 -2.454 -29.582 1.00 95.88 102 ALA A O 1
ATOM 805 N N . TRP A 1 103 ? 17.939 -1.401 -27.630 1.00 96.94 103 TRP A N 1
ATOM 806 C CA . TRP A 1 103 ? 18.466 -0.115 -28.089 1.00 96.94 103 TRP A CA 1
ATOM 8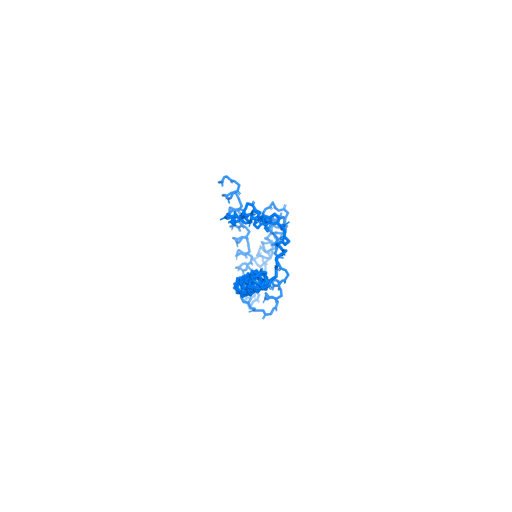07 C C . TRP A 1 103 ? 19.966 -0.162 -28.355 1.00 96.94 103 TRP A C 1
ATOM 809 O O . TRP A 1 103 ? 20.397 0.320 -29.405 1.00 96.94 103 TRP A O 1
ATOM 819 N N . ARG A 1 104 ? 20.750 -0.789 -27.471 1.00 96.44 104 ARG A N 1
ATOM 820 C CA . ARG A 1 104 ? 22.189 -1.001 -27.687 1.00 96.44 104 ARG A CA 1
ATOM 821 C C . ARG A 1 104 ? 22.448 -1.778 -28.972 1.00 96.44 104 ARG A C 1
ATOM 823 O O . ARG A 1 104 ? 23.202 -1.300 -29.813 1.00 96.44 104 ARG A O 1
ATOM 830 N N . GLY A 1 105 ? 21.727 -2.881 -29.191 1.00 96.62 105 GLY A N 1
ATOM 831 C CA . GLY A 1 105 ? 21.842 -3.664 -30.424 1.00 96.62 105 GLY A CA 1
ATOM 832 C C . GLY A 1 105 ? 21.536 -2.851 -31.689 1.00 96.62 105 GLY A C 1
ATOM 833 O O . GLY A 1 105 ? 22.268 -2.936 -32.673 1.00 96.62 105 GLY A O 1
ATOM 834 N N . LYS A 1 106 ? 20.501 -1.998 -31.669 1.00 97.25 106 LYS A N 1
ATOM 835 C CA . LYS A 1 106 ? 20.197 -1.090 -32.793 1.00 97.25 106 LYS A CA 1
ATOM 836 C C . LYS A 1 106 ? 21.316 -0.078 -33.037 1.00 97.25 106 LYS A C 1
ATOM 838 O O . LYS A 1 106 ? 21.679 0.159 -34.188 1.00 97.25 106 LYS A O 1
ATOM 843 N N . VAL A 1 107 ? 21.847 0.527 -31.974 1.00 96.69 107 VAL A N 1
ATOM 844 C CA . VAL A 1 107 ? 22.960 1.483 -32.063 1.00 96.69 107 VAL A CA 1
ATOM 845 C C . VAL A 1 107 ? 24.201 0.813 -32.646 1.00 96.69 107 VAL A C 1
ATOM 847 O O . VAL A 1 107 ? 24.850 1.398 -33.512 1.00 96.69 107 VAL A O 1
ATOM 850 N N . ASP A 1 108 ? 24.507 -0.410 -32.223 1.00 96.81 108 ASP A N 1
ATOM 851 C CA . ASP A 1 108 ? 25.674 -1.150 -32.696 1.00 96.81 108 ASP A CA 1
ATOM 852 C C . ASP A 1 108 ? 25.551 -1.516 -34.180 1.00 96.81 108 ASP A C 1
ATOM 854 O O . ASP A 1 108 ? 26.485 -1.263 -34.939 1.00 96.81 108 ASP A O 1
ATOM 858 N N . ILE A 1 109 ? 24.373 -1.963 -34.634 1.00 96.94 109 ILE A N 1
ATOM 859 C CA . ILE A 1 109 ? 24.112 -2.219 -36.063 1.00 96.94 109 ILE A CA 1
ATOM 860 C C . ILE A 1 109 ? 24.267 -0.937 -36.896 1.00 96.94 109 ILE A C 1
ATOM 862 O O . ILE A 1 109 ? 24.859 -0.962 -37.974 1.00 96.94 109 ILE A O 1
ATOM 866 N N . ILE A 1 110 ? 23.755 0.203 -36.414 1.00 96.19 110 ILE A N 1
ATOM 867 C CA . ILE A 1 110 ? 23.885 1.486 -37.125 1.00 96.19 110 ILE A CA 1
ATOM 868 C C . ILE A 1 110 ? 25.355 1.924 -37.201 1.00 96.19 110 ILE A C 1
ATOM 870 O O . ILE A 1 110 ? 25.791 2.417 -38.244 1.00 96.19 110 ILE A O 1
ATOM 874 N N . ARG A 1 111 ? 26.126 1.745 -36.121 1.00 95.06 111 ARG A N 1
ATOM 875 C CA . ARG A 1 111 ? 27.567 2.041 -36.102 1.00 95.06 111 ARG A CA 1
ATOM 876 C C . ARG A 1 111 ? 28.327 1.160 -37.086 1.00 95.06 111 ARG A C 1
ATOM 878 O O . ARG A 1 111 ? 29.094 1.690 -37.882 1.00 95.06 111 ARG A O 1
ATOM 885 N N . GLU A 1 112 ? 28.064 -0.142 -37.078 1.00 95.44 112 GLU A N 1
ATOM 886 C CA . GLU A 1 112 ? 28.692 -1.086 -38.000 1.00 95.44 112 GLU A CA 1
ATOM 887 C C . GLU A 1 112 ? 28.370 -0.737 -39.458 1.00 95.44 112 GLU A C 1
ATOM 889 O O . GLU A 1 112 ? 29.269 -0.650 -40.293 1.00 95.44 112 GLU A O 1
ATOM 894 N N . PHE A 1 113 ? 27.103 -0.446 -39.764 1.00 95.19 113 PHE A N 1
ATOM 895 C CA . PHE A 1 113 ? 26.685 -0.051 -41.107 1.00 95.19 113 PHE A CA 1
ATOM 896 C C . PHE A 1 113 ? 27.367 1.240 -41.580 1.00 95.19 113 PHE A C 1
ATOM 898 O O . PHE A 1 113 ? 27.825 1.324 -42.722 1.00 95.19 113 PHE A O 1
ATOM 905 N N . ARG A 1 114 ? 27.475 2.245 -40.700 1.00 94.19 114 ARG A N 1
ATOM 906 C CA . ARG A 1 114 ? 28.209 3.487 -40.980 1.00 94.19 114 ARG A CA 1
ATOM 907 C C . ARG A 1 114 ? 29.671 3.197 -41.322 1.00 94.19 114 ARG A C 1
ATOM 909 O O . ARG A 1 114 ? 30.182 3.756 -42.290 1.00 94.19 114 ARG A O 1
ATOM 916 N N . ASP A 1 115 ? 30.330 2.348 -40.543 1.00 93.19 115 ASP A N 1
ATOM 917 C CA . ASP A 1 115 ? 31.749 2.042 -40.727 1.00 93.19 115 ASP A CA 1
ATOM 918 C C . ASP A 1 115 ? 31.977 1.264 -42.035 1.00 93.19 115 ASP A C 1
ATOM 920 O O . ASP A 1 115 ? 32.876 1.599 -42.807 1.00 93.19 115 ASP A O 1
ATOM 924 N N . GLN A 1 116 ? 31.101 0.304 -42.356 1.00 93.31 116 GLN A N 1
ATOM 925 C CA . GLN A 1 116 ? 31.120 -0.415 -43.636 1.00 93.31 116 GLN A CA 1
ATOM 926 C C . GLN A 1 116 ? 30.937 0.530 -44.835 1.00 93.31 116 GLN A C 1
ATOM 928 O O . GLN A 1 116 ? 31.697 0.453 -45.802 1.00 93.31 116 GLN A O 1
ATOM 933 N N . LEU A 1 117 ? 29.967 1.450 -44.776 1.00 92.94 117 LEU A N 1
ATOM 934 C CA . LEU A 1 117 ? 29.772 2.471 -45.812 1.00 92.94 117 LEU A CA 1
ATOM 935 C C . LEU A 1 117 ? 31.007 3.365 -45.978 1.00 92.94 117 LEU A C 1
ATOM 937 O O . LEU A 1 117 ? 31.442 3.601 -47.106 1.00 92.94 117 LEU A O 1
ATOM 941 N N . GLY A 1 118 ? 31.584 3.835 -44.869 1.00 89.00 118 GLY A N 1
ATOM 942 C CA . GLY A 1 118 ? 32.797 4.652 -44.878 1.00 89.00 118 GLY A CA 1
ATOM 943 C C . GLY A 1 118 ? 33.974 3.944 -45.551 1.00 89.00 118 GLY A C 1
ATOM 944 O O . GLY A 1 118 ? 34.659 4.546 -46.380 1.00 89.00 118 GLY A O 1
ATOM 945 N N . ASN A 1 119 ? 34.161 2.653 -45.264 1.00 89.75 119 ASN A N 1
ATOM 946 C CA . ASN A 1 119 ? 35.213 1.836 -45.868 1.00 89.75 119 ASN A CA 1
ATOM 947 C C . ASN A 1 119 ? 34.989 1.630 -47.375 1.00 89.75 119 ASN A C 1
ATOM 949 O O . ASN A 1 119 ? 35.897 1.886 -48.165 1.00 89.75 119 ASN A O 1
ATOM 953 N N . MET A 1 120 ? 33.770 1.270 -47.800 1.00 87.00 120 MET A N 1
ATOM 954 C CA . MET A 1 120 ? 33.445 1.099 -49.227 1.00 87.00 120 MET A CA 1
ATOM 955 C C . MET A 1 120 ? 33.683 2.382 -50.041 1.00 87.00 120 MET A C 1
ATOM 957 O O . MET A 1 120 ? 34.152 2.330 -51.180 1.00 87.00 120 MET A O 1
ATOM 961 N N . MET A 1 121 ? 33.390 3.552 -49.466 1.00 81.81 121 MET A N 1
ATOM 962 C CA . MET A 1 121 ? 33.638 4.840 -50.121 1.00 81.81 121 MET A CA 1
ATOM 963 C C . MET A 1 121 ? 35.137 5.164 -50.260 1.00 81.81 121 MET A C 1
ATOM 965 O O . MET A 1 121 ? 35.533 5.767 -51.263 1.00 81.81 121 MET A O 1
ATOM 969 N N . GLN A 1 122 ? 35.979 4.755 -49.304 1.00 75.12 122 GLN A N 1
ATOM 970 C CA . GLN A 1 122 ? 37.441 4.893 -49.407 1.00 75.12 122 GLN A CA 1
ATOM 971 C C . GLN A 1 122 ? 38.038 3.944 -50.457 1.00 75.12 122 GLN A C 1
ATOM 973 O O . GLN A 1 122 ? 38.906 4.337 -51.240 1.00 75.12 122 GLN A O 1
ATOM 978 N N . GLU A 1 123 ? 37.543 2.709 -50.532 1.00 69.81 123 GLU A N 1
ATOM 979 C CA . GLU A 1 123 ? 38.001 1.731 -51.524 1.00 69.81 123 GLU A CA 1
ATOM 980 C C . GLU A 1 123 ? 37.639 2.160 -52.957 1.00 69.81 123 GLU A C 1
ATOM 982 O O . GLU A 1 123 ? 38.491 2.129 -53.846 1.00 69.81 123 GLU A O 1
ATOM 987 N N . GLY A 1 124 ? 36.422 2.671 -53.184 1.00 62.34 124 GLY A N 1
ATOM 988 C CA . GLY A 1 124 ? 35.987 3.155 -54.502 1.00 62.34 124 GLY A CA 1
ATOM 989 C C . GLY A 1 124 ? 36.723 4.406 -55.013 1.00 62.34 124 GLY A C 1
ATOM 990 O O . GLY A 1 124 ? 36.804 4.628 -56.226 1.00 62.34 124 GLY A O 1
ATOM 991 N N . SER A 1 125 ? 37.309 5.211 -54.120 1.00 56.91 125 SER A N 1
ATOM 99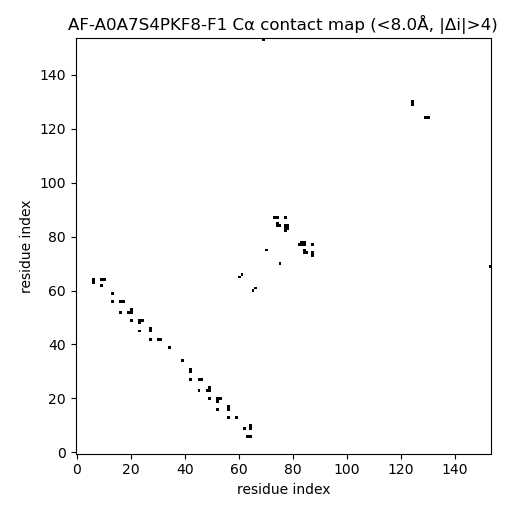2 C CA . SER A 1 125 ? 38.078 6.417 -54.475 1.00 56.91 125 SER A CA 1
ATOM 993 C C . SER A 1 125 ? 39.561 6.140 -54.772 1.00 56.91 125 SER A C 1
ATOM 995 O O . SER A 1 125 ? 40.254 7.012 -55.295 1.00 56.91 125 SER A O 1
ATOM 997 N N . SER A 1 126 ? 40.036 4.906 -54.564 1.00 54.06 126 SER A N 1
ATOM 998 C CA . SER A 1 126 ? 41.395 4.479 -54.944 1.00 54.06 126 SER A CA 1
ATOM 999 C C . SER A 1 126 ? 41.541 4.156 -56.444 1.00 54.06 126 SER A C 1
ATOM 1001 O O . SER A 1 126 ? 42.654 3.989 -56.939 1.00 54.06 126 SER A O 1
ATOM 1003 N N . SER A 1 127 ? 40.429 4.106 -57.190 1.00 51.88 127 SER A N 1
ATOM 1004 C CA . SER A 1 127 ? 40.381 3.751 -58.620 1.00 51.88 127 SER A CA 1
ATOM 1005 C C . SER A 1 127 ? 40.043 4.899 -59.586 1.00 51.88 127 SER A C 1
ATOM 1007 O O . SER A 1 127 ? 40.080 4.694 -60.798 1.00 51.88 127 SER A O 1
ATOM 1009 N N . SER A 1 128 ? 39.755 6.118 -59.114 1.00 48.16 128 SER A N 1
ATOM 1010 C CA . SER A 1 128 ? 39.645 7.297 -59.992 1.00 48.16 128 SER A CA 1
ATOM 1011 C C . SER A 1 128 ? 39.924 8.598 -59.232 1.00 48.16 128 SER A C 1
ATOM 1013 O O . SER A 1 128 ? 39.527 8.766 -58.084 1.00 48.16 128 SER A O 1
ATOM 1015 N N . SER A 1 129 ? 40.657 9.509 -59.872 1.00 49.34 129 SER A N 1
ATOM 1016 C CA . SER A 1 129 ? 41.248 10.735 -59.322 1.00 49.34 129 SER A CA 1
ATOM 1017 C C . SER A 1 129 ? 40.235 11.839 -58.983 1.00 49.34 129 SER A C 1
ATOM 1019 O O . SER A 1 129 ? 40.273 12.933 -59.551 1.00 49.34 129 SER A O 1
ATOM 1021 N N . SER A 1 130 ? 39.302 11.583 -58.074 1.00 51.12 130 SER A N 1
ATOM 1022 C CA . SER A 1 130 ? 38.375 12.598 -57.567 1.00 51.12 130 SER A CA 1
ATOM 1023 C C . SER A 1 130 ? 37.937 12.225 -56.158 1.00 51.12 130 SER A C 1
ATOM 1025 O O . SER A 1 130 ? 36.990 11.470 -55.974 1.00 51.12 130 SER A O 1
ATOM 1027 N N . THR A 1 131 ? 38.637 12.736 -55.149 1.00 48.97 131 THR A N 1
ATOM 1028 C CA . THR A 1 131 ? 38.198 12.652 -53.756 1.00 48.97 131 THR A CA 1
ATOM 1029 C C . THR A 1 131 ? 37.040 13.633 -53.546 1.00 48.97 131 THR A C 1
ATOM 1031 O O . THR A 1 131 ? 37.254 14.845 -53.639 1.00 48.97 131 THR A O 1
ATOM 1034 N N . PRO A 1 132 ? 35.803 13.187 -53.254 1.00 49.47 132 PRO A N 1
ATOM 1035 C CA . PRO A 1 132 ? 34.824 14.095 -52.687 1.00 49.47 132 PRO A CA 1
ATOM 1036 C C . PRO A 1 132 ? 35.300 14.424 -51.268 1.00 49.47 132 PRO A C 1
ATOM 1038 O O . PRO A 1 132 ? 35.302 13.573 -50.379 1.00 49.47 132 PRO A O 1
ATOM 1041 N N . SER A 1 133 ? 35.780 15.654 -51.077 1.00 50.72 133 SER A N 1
ATOM 1042 C CA . SER A 1 133 ? 36.129 16.182 -49.760 1.00 50.72 133 SER A CA 1
ATOM 1043 C C . SER A 1 133 ? 34.836 16.395 -48.980 1.00 50.72 133 SER A C 1
ATOM 1045 O O . SER A 1 133 ? 34.189 17.435 -49.084 1.00 50.72 133 SER A O 1
ATOM 1047 N N . PHE A 1 134 ? 34.430 15.375 -48.232 1.00 50.53 134 PHE A N 1
ATOM 1048 C CA . PHE A 1 134 ? 33.504 15.565 -47.130 1.00 50.53 134 PHE A CA 1
ATOM 1049 C C . PHE A 1 134 ? 34.312 15.985 -45.902 1.00 50.53 134 PHE A C 1
ATOM 1051 O O . PHE A 1 134 ? 35.386 15.420 -45.665 1.00 50.53 134 PHE A O 1
ATOM 1058 N N . PRO A 1 135 ? 33.844 16.987 -45.137 1.00 48.94 135 PRO A N 1
ATOM 1059 C CA . PRO A 1 135 ? 34.489 17.338 -43.884 1.00 48.94 135 PRO A CA 1
ATOM 1060 C C . PRO A 1 135 ? 34.528 16.094 -42.983 1.00 48.94 135 PRO A C 1
ATOM 1062 O O . PRO A 1 135 ? 33.581 15.299 -43.020 1.00 48.94 135 PRO A O 1
ATOM 1065 N N . PRO A 1 136 ? 35.590 15.903 -42.177 1.00 51.50 136 PRO A N 1
ATOM 1066 C CA . PRO A 1 136 ? 35.546 14.928 -41.101 1.00 51.50 136 PRO A CA 1
ATOM 1067 C C . PRO A 1 136 ? 34.312 15.274 -40.272 1.00 51.50 136 PRO A C 1
ATOM 1069 O O . PRO A 1 136 ? 34.205 16.386 -39.757 1.00 51.50 136 PRO A O 1
ATOM 1072 N N . LEU A 1 137 ? 33.334 14.373 -40.215 1.00 53.41 137 LEU A N 1
ATOM 1073 C CA . LEU A 1 137 ? 32.251 14.514 -39.254 1.00 53.41 137 LEU A CA 1
ATOM 1074 C C . LEU A 1 137 ? 32.898 14.279 -37.899 1.00 53.41 137 LEU A C 1
ATOM 1076 O O . LEU A 1 137 ? 33.113 13.136 -37.495 1.00 53.41 137 LEU A O 1
ATOM 1080 N N . ASP A 1 138 ? 33.316 15.381 -37.282 1.00 44.81 138 ASP A N 1
ATOM 1081 C CA . ASP A 1 138 ? 34.007 15.406 -36.012 1.00 44.81 138 ASP A CA 1
ATOM 1082 C C . ASP A 1 138 ? 33.325 14.444 -35.039 1.00 44.81 138 ASP A C 1
ATOM 1084 O O . ASP A 1 138 ? 32.124 14.536 -34.758 1.00 44.81 138 ASP A O 1
ATOM 1088 N N . ALA A 1 139 ? 34.130 13.562 -34.448 1.00 49.84 139 ALA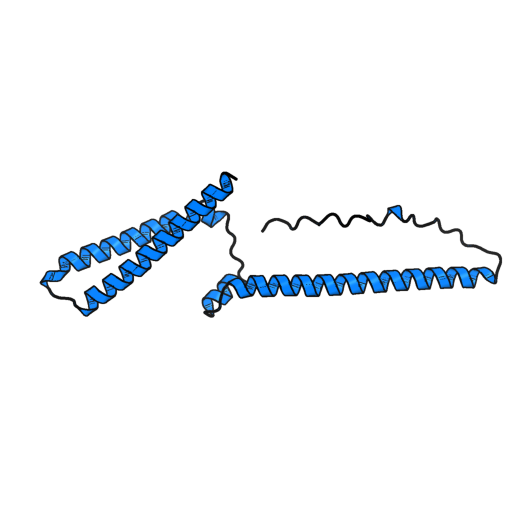 A N 1
ATOM 1089 C CA . ALA A 1 139 ? 33.755 12.737 -33.304 1.00 49.84 139 ALA A CA 1
ATOM 1090 C C . ALA A 1 139 ? 33.262 13.572 -32.096 1.00 49.84 139 ALA A C 1
ATOM 1092 O O . ALA A 1 139 ? 32.856 13.015 -31.082 1.00 49.84 139 ALA A O 1
ATOM 1093 N N . HIS A 1 140 ? 33.250 14.904 -32.211 1.00 49.94 140 HIS A N 1
ATOM 1094 C CA . HIS A 1 140 ? 32.707 15.861 -31.255 1.00 49.94 140 HIS A CA 1
ATOM 1095 C C . HIS A 1 140 ? 31.173 15.967 -31.239 1.00 49.94 140 HIS A C 1
ATOM 1097 O O . HIS A 1 140 ? 30.646 16.670 -30.384 1.00 49.94 140 HIS A O 1
ATOM 1103 N N . SER A 1 141 ? 30.443 15.263 -32.114 1.00 45.78 141 SER A N 1
ATOM 1104 C CA . SER A 1 141 ? 28.969 15.178 -32.013 1.00 45.78 141 SER A CA 1
ATOM 1105 C C . SER A 1 141 ? 28.456 13.934 -31.281 1.00 45.78 141 SER A C 1
ATOM 1107 O O . SER A 1 141 ? 27.252 13.809 -31.074 1.00 45.78 141 SER A O 1
ATOM 1109 N N . ILE A 1 142 ? 29.334 13.011 -30.873 1.00 51.12 142 ILE A N 1
ATOM 1110 C CA . ILE A 1 142 ? 28.953 11.957 -29.929 1.00 51.12 142 ILE A CA 1
ATOM 1111 C C . ILE A 1 142 ? 29.289 12.499 -28.541 1.00 51.12 142 ILE A C 1
ATOM 1113 O O . ILE A 1 142 ? 30.475 12.560 -28.211 1.00 51.12 142 ILE A O 1
ATOM 1117 N N . PRO A 1 143 ? 28.313 12.893 -27.705 1.00 45.94 143 PRO A N 1
ATOM 1118 C CA . PRO A 1 143 ? 28.593 13.029 -26.288 1.00 45.94 143 PRO A CA 1
ATOM 1119 C C . PRO A 1 143 ? 29.063 11.653 -25.795 1.00 45.94 143 PRO A C 1
ATOM 1121 O O . PRO A 1 143 ? 28.288 10.712 -25.664 1.00 45.94 143 PRO A O 1
ATOM 1124 N N . THR A 1 144 ? 30.370 11.512 -25.572 1.00 48.25 144 THR A N 1
ATOM 1125 C CA . THR A 1 144 ? 31.013 10.330 -24.971 1.00 48.25 144 THR A CA 1
ATOM 1126 C C . THR A 1 144 ? 30.691 10.183 -23.487 1.00 48.25 144 THR A C 1
ATOM 1128 O O . THR A 1 144 ? 31.152 9.247 -22.841 1.00 48.25 144 THR A O 1
ATOM 1131 N N . SER A 1 145 ? 29.846 11.062 -22.957 1.00 47.09 145 SER A N 1
ATOM 1132 C CA . SER A 1 145 ? 29.165 10.877 -21.694 1.00 47.09 145 SER A CA 1
ATOM 1133 C C . SER A 1 145 ? 27.688 10.688 -22.002 1.00 47.09 145 SER A C 1
ATOM 1135 O O . SER A 1 145 ? 26.980 11.654 -22.286 1.00 47.09 145 SER A O 1
ATOM 1137 N N . VAL A 1 146 ? 27.215 9.443 -21.928 1.00 53.06 146 VAL A N 1
ATOM 1138 C CA . VAL A 1 146 ? 25.824 9.212 -21.538 1.00 53.06 146 VAL A CA 1
ATOM 1139 C C . VAL A 1 146 ? 25.767 9.685 -20.090 1.00 53.06 146 VAL A C 1
ATOM 1141 O O . VAL A 1 146 ? 26.002 8.918 -19.161 1.00 53.06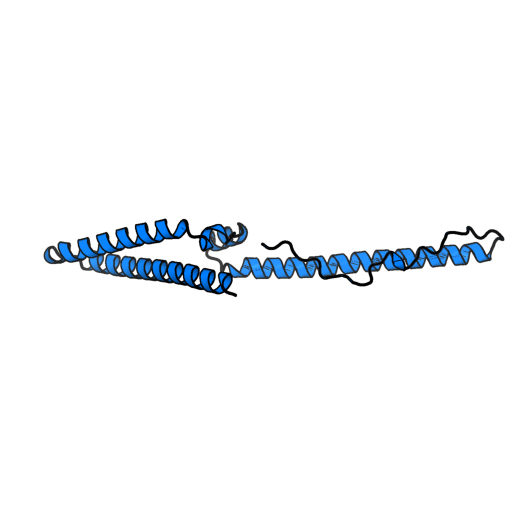 146 VAL A O 1
ATOM 1144 N N . GLU A 1 147 ? 25.598 10.992 -19.900 1.00 40.97 147 GLU A N 1
ATOM 1145 C CA . GLU A 1 147 ? 25.159 11.507 -18.615 1.00 40.97 147 GLU A CA 1
ATOM 1146 C C . GLU A 1 147 ? 23.860 10.750 -18.317 1.00 40.97 147 GLU A C 1
ATOM 1148 O O . GLU A 1 147 ? 23.021 10.646 -19.221 1.00 40.97 147 GLU A O 1
ATOM 1153 N N . PRO A 1 148 ? 23.726 10.099 -17.149 1.00 47.09 148 PRO A N 1
ATOM 1154 C CA . PRO A 1 148 ? 22.529 9.340 -16.841 1.00 47.09 148 PRO A CA 1
ATOM 1155 C C . PRO A 1 148 ? 21.360 10.302 -16.991 1.00 47.09 148 PRO A C 1
ATOM 1157 O O . PRO A 1 148 ? 21.228 11.243 -16.208 1.00 47.09 148 PRO A O 1
ATOM 1160 N N . HIS A 1 149 ? 20.562 10.111 -18.045 1.00 48.59 149 HIS A N 1
ATOM 1161 C CA . HIS A 1 149 ? 19.350 10.879 -18.242 1.00 48.59 149 HIS A CA 1
ATOM 1162 C C . HIS A 1 149 ? 18.548 10.696 -16.966 1.00 48.59 149 HIS A C 1
ATOM 1164 O O . HIS A 1 149 ? 18.118 9.586 -16.650 1.00 48.59 149 HIS A O 1
ATOM 1170 N N . HIS A 1 150 ? 18.439 11.779 -16.200 1.00 48.31 150 HIS A N 1
ATOM 1171 C CA . HIS A 1 150 ? 17.593 11.834 -15.029 1.00 48.31 150 HIS A CA 1
ATOM 1172 C C . HIS A 1 150 ? 16.212 11.385 -15.498 1.00 48.31 150 HIS A C 1
ATOM 1174 O O . HIS A 1 150 ? 15.577 12.064 -16.311 1.00 48.31 150 HIS A O 1
ATOM 1180 N N . MET A 1 151 ? 15.797 10.195 -15.052 1.00 49.84 151 MET A N 1
ATOM 1181 C CA . MET A 1 151 ? 14.405 9.797 -15.157 1.00 49.84 151 MET A CA 1
ATOM 1182 C C . MET A 1 151 ? 13.590 10.946 -14.558 1.00 49.84 151 MET A C 1
ATOM 1184 O O . MET A 1 151 ? 13.955 11.431 -13.479 1.00 49.84 151 MET A O 1
ATOM 1188 N N . PRO A 1 152 ? 12.534 11.426 -15.238 1.00 39.84 152 PRO A N 1
ATOM 1189 C CA . PRO A 1 152 ? 11.600 12.318 -14.578 1.00 39.84 152 PRO A CA 1
ATOM 1190 C C . PRO A 1 152 ? 11.136 11.613 -13.295 1.00 39.84 152 PRO A C 1
ATOM 1192 O O . PRO A 1 152 ? 10.835 10.416 -13.356 1.00 39.84 152 PRO A O 1
ATOM 1195 N N . PRO A 1 153 ? 11.158 12.294 -12.137 1.00 46.56 153 PRO A N 1
ATOM 1196 C CA . PRO A 1 153 ? 10.714 11.679 -10.900 1.00 46.56 153 PRO A CA 1
ATOM 1197 C C . PRO A 1 153 ? 9.256 11.249 -11.083 1.00 46.56 153 PRO A C 1
ATOM 1199 O O . PRO A 1 153 ? 8.437 12.034 -11.571 1.00 46.56 153 PRO A O 1
ATOM 1202 N N . PHE A 1 154 ? 8.989 9.982 -10.769 1.00 46.72 154 PHE A N 1
ATOM 1203 C CA . PHE A 1 154 ? 7.635 9.479 -10.560 1.00 46.72 154 PHE A CA 1
ATOM 1204 C C . PHE A 1 154 ? 7.027 10.133 -9.321 1.00 46.72 154 PHE A C 1
ATOM 1206 O O . PHE A 1 154 ? 7.788 10.335 -8.345 1.00 46.72 154 PHE A O 1
#

Foldseek 3Di:
DVVVVVLVVLVVVLVVLVVVLVVLVVVLVVCVVVPDPVCVVVSVVSVVVNVVSVVVSVVSCPDPSVVVDDDDVVLVVCVVVVHDSCVVVVVVVVVVVVVVVVVVVVVVVVVVVVVVVVVVLVVVCVPDPDDPDDDPPDPVPPPPDPPPPPDDDD

Solvent-accessible surface area (backbone atoms only — not comparable to full-atom values): 9158 Å² total; per-residue (Å²): 108,74,70,56,57,50,39,52,50,51,50,51,51,51,52,51,50,52,52,52,46,54,51,48,52,52,53,50,51,52,50,62,76,69,61,48,87,87,44,50,66,61,52,50,55,50,52,52,49,47,51,52,47,50,53,51,52,58,63,53,59,75,35,67,56,57,70,73,53,81,78,58,68,65,37,54,52,29,51,78,71,74,42,66,52,65,54,54,57,52,52,53,50,49,53,49,52,55,49,51,53,53,50,51,54,52,53,50,52,52,51,51,51,50,53,53,52,55,49,54,56,55,60,63,45,77,78,48,102,61,80,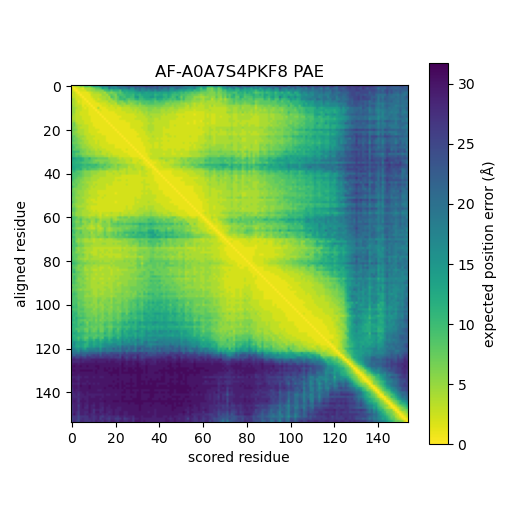82,85,68,76,81,80,58,76,82,78,55,73,89,61,81,64,78,75,75,70,77,82,128

Secondary structure (DSSP, 8-state):
-HHHHHHHHHHHHHHHHHHHHHHHHHHHHHHHHT--GGGHHHHHHHHHHHHHHHHHHHHHTTSHHHHH-PPPHHHHHHHHTT--THHHHHHHHHHHHHHHHHHHHHHHHHHHHHHHHHHHHHHHHTSSS----PPP--GGGS-S------PPP-

pLDDT: mean 83.13, std 18.01, range [39.84, 97.75]

Mean predicted aligned error: 12.34 Å

Radius of gyration: 31.67 Å; Cα contacts (8 Å, |Δi|>4): 41; chains: 1; bounding box: 70×32×88 Å

Sequence (154 aa):
DYDQEMMEKEGGAIQNQIGSLVLNLNELMTNVEDFQPDSQAAFNARLDEYMNNLEKLSSMSTTQFCYNTAIPRDVLRLLDEGKHPSKSTLDAIQECEDTDHAWRGKVDIIREFRDQLGNMMQEGSSSSSSTPSFPPLDAHSIPTSVEPHHMPPF

InterPro domains:
  IPR019145 Mediator complex, subunit Med10 [PF09748] (16-123)